Protein AF-A0A837R8C2-F1 (afdb_monomer_lite)

Radius of gyration: 15.94 Å; chains: 1; bounding box: 38×32×42 Å

Foldseek 3Di:
DDPDDPFKDKDADDDPDDQQDWGIKIFGAPDPQHTPDIDTDHHPCRVVVVVVNVVSNVVVVVVVVVVVVPPD

Structure (mmCIF, N/CA/C/O backbone):
data_AF-A0A837R8C2-F1
#
_entr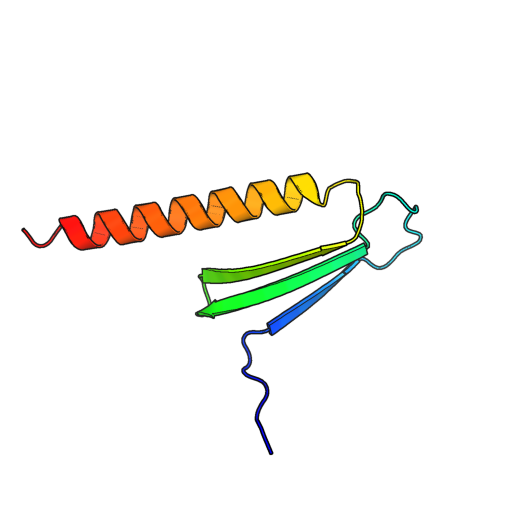y.id   AF-A0A837R8C2-F1
#
loop_
_atom_site.group_PDB
_atom_site.id
_atom_site.type_symbol
_atom_site.label_atom_id
_atom_site.label_alt_id
_atom_site.label_comp_id
_atom_site.label_asym_id
_atom_site.label_entity_id
_atom_site.label_seq_id
_atom_site.pdbx_PDB_ins_code
_atom_site.Cartn_x
_atom_site.Cartn_y
_atom_site.Cartn_z
_atom_site.occupancy
_atom_site.B_iso_or_equiv
_atom_site.auth_seq_id
_atom_site.auth_comp_id
_atom_site.auth_asym_id
_atom_site.auth_atom_id
_atom_site.pdbx_PDB_model_num
ATOM 1 N N . MET A 1 1 ? 9.895 -21.584 18.595 1.00 38.06 1 MET A N 1
ATOM 2 C CA . MET A 1 1 ? 9.605 -21.236 17.186 1.00 38.06 1 MET A CA 1
ATOM 3 C C . MET A 1 1 ? 8.673 -20.026 17.194 1.00 38.06 1 MET A C 1
ATOM 5 O O . MET A 1 1 ? 7.544 -20.170 17.645 1.00 38.06 1 MET A O 1
ATOM 9 N N . ARG A 1 2 ? 9.147 -18.816 16.850 1.00 40.47 2 ARG A N 1
ATOM 10 C CA . ARG A 1 2 ? 8.265 -17.634 16.766 1.00 40.47 2 ARG A CA 1
ATOM 11 C C . ARG A 1 2 ? 7.410 -17.788 15.509 1.00 40.47 2 ARG A C 1
ATOM 13 O O . ARG A 1 2 ? 7.964 -17.835 14.416 1.00 40.47 2 ARG A O 1
ATOM 20 N N . LYS A 1 3 ? 6.091 -17.922 15.667 1.00 43.50 3 LYS A N 1
ATOM 21 C CA . LYS A 1 3 ? 5.157 -17.772 14.547 1.00 43.50 3 LYS A CA 1
ATOM 22 C C . LYS A 1 3 ? 5.306 -16.338 14.045 1.00 43.50 3 LYS A C 1
ATOM 24 O O . LYS A 1 3 ? 5.130 -15.417 14.836 1.00 43.50 3 LYS A O 1
ATOM 29 N N . LEU A 1 4 ? 5.672 -16.171 12.777 1.00 50.84 4 LEU A N 1
ATOM 30 C CA . LEU A 1 4 ? 5.432 -14.912 12.083 1.00 50.84 4 LEU A CA 1
ATOM 31 C C . LEU A 1 4 ? 3.914 -14.706 12.110 1.00 50.84 4 LEU A C 1
ATOM 33 O O . LEU A 1 4 ? 3.146 -15.579 11.709 1.00 50.84 4 LEU A O 1
ATOM 37 N N . ASP A 1 5 ? 3.502 -13.610 12.714 1.00 59.78 5 ASP A N 1
ATOM 38 C CA . ASP A 1 5 ? 2.142 -13.108 12.751 1.00 59.78 5 ASP A CA 1
ATOM 39 C C . ASP A 1 5 ? 1.626 -12.915 11.317 1.00 59.78 5 ASP A C 1
ATOM 41 O O . ASP A 1 5 ? 2.250 -12.234 10.502 1.00 59.78 5 ASP A O 1
ATOM 45 N N . SER A 1 6 ? 0.485 -13.541 11.003 1.00 66.31 6 SER A N 1
ATOM 46 C CA . SER A 1 6 ? -0.138 -13.651 9.670 1.00 66.31 6 SER A CA 1
ATOM 47 C C . SER A 1 6 ? -0.573 -12.324 9.018 1.00 66.31 6 SER A C 1
ATOM 49 O O . SER A 1 6 ? -1.372 -12.332 8.087 1.00 66.31 6 SER A O 1
ATOM 51 N N . ASN A 1 7 ? -0.078 -11.190 9.507 1.00 76.94 7 ASN A N 1
ATOM 52 C CA . ASN A 1 7 ? -0.514 -9.845 9.147 1.00 76.94 7 ASN A CA 1
ATOM 53 C C . ASN A 1 7 ? 0.478 -9.095 8.248 1.00 76.94 7 ASN A C 1
ATOM 55 O O . ASN A 1 7 ? 0.203 -7.961 7.859 1.00 76.94 7 ASN A O 1
ATOM 59 N N . HIS A 1 8 ? 1.625 -9.694 7.931 1.00 80.06 8 HIS A N 1
ATOM 60 C CA . HIS A 1 8 ? 2.610 -9.117 7.021 1.00 80.06 8 HIS A CA 1
ATOM 61 C C . HIS A 1 8 ? 2.401 -9.650 5.606 1.00 80.06 8 HIS A C 1
ATOM 63 O O . HIS A 1 8 ? 2.257 -10.857 5.410 1.00 80.06 8 HIS A O 1
ATOM 69 N N . PHE A 1 9 ? 2.436 -8.762 4.616 1.00 82.12 9 PHE A N 1
ATOM 70 C CA . PHE A 1 9 ? 2.361 -9.150 3.214 1.00 82.12 9 PHE A CA 1
ATOM 71 C C . PHE A 1 9 ? 3.339 -8.344 2.360 1.00 82.12 9 PHE A C 1
ATOM 73 O O . PHE A 1 9 ? 3.656 -7.189 2.652 1.00 82.12 9 PHE A O 1
ATOM 80 N N . LYS A 1 10 ? 3.815 -8.979 1.290 1.00 82.56 10 LYS A N 1
ATOM 81 C CA . LYS A 1 10 ? 4.645 -8.372 0.252 1.00 82.56 10 LYS A CA 1
ATOM 82 C C . LYS A 1 10 ? 3.985 -8.627 -1.093 1.00 82.56 10 LYS A C 1
ATOM 84 O O . LYS A 1 10 ? 3.576 -9.751 -1.371 1.00 82.56 10 LYS A O 1
ATOM 89 N N . ILE A 1 11 ? 3.910 -7.590 -1.912 1.00 82.06 11 ILE A N 1
ATOM 90 C CA . ILE A 1 11 ? 3.483 -7.665 -3.304 1.00 82.06 11 ILE A CA 1
ATOM 91 C C . ILE A 1 11 ? 4.687 -7.269 -4.149 1.00 82.06 11 ILE A C 1
ATOM 93 O O . ILE A 1 11 ? 5.237 -6.179 -3.988 1.00 82.06 11 ILE A O 1
ATOM 97 N N . GLU A 1 12 ? 5.113 -8.172 -5.022 1.00 81.62 12 GLU A N 1
ATOM 98 C CA . GLU A 1 12 ? 6.146 -7.914 -6.021 1.00 81.62 12 GLU A CA 1
ATOM 99 C C . GLU A 1 12 ? 5.467 -7.674 -7.363 1.00 81.62 12 GLU A C 1
ATOM 101 O O . GLU A 1 12 ? 4.586 -8.438 -7.763 1.00 81.62 12 GLU A O 1
ATOM 106 N N . ILE A 1 13 ? 5.859 -6.602 -8.046 1.00 80.38 13 ILE A N 1
ATOM 107 C CA . ILE A 1 13 ? 5.364 -6.309 -9.385 1.00 80.38 13 ILE A CA 1
ATOM 108 C C . ILE A 1 13 ? 6.330 -6.981 -10.361 1.00 80.38 13 ILE A C 1
ATOM 110 O O . ILE A 1 13 ? 7.483 -6.585 -10.492 1.00 80.38 13 ILE A O 1
ATOM 114 N N . GLY A 1 14 ? 5.883 -8.072 -10.981 1.00 70.81 14 GLY A N 1
ATOM 115 C CA . GLY A 1 14 ? 6.668 -8.792 -11.983 1.00 70.81 14 GLY A CA 1
ATOM 116 C C . GLY A 1 14 ? 6.591 -8.122 -13.357 1.00 70.81 14 GLY A C 1
ATOM 117 O O . GLY A 1 14 ? 5.546 -7.593 -13.729 1.00 70.81 14 GLY A O 1
ATOM 118 N N . GLY A 1 15 ? 7.678 -8.186 -14.129 1.00 73.69 15 GLY A N 1
ATOM 119 C CA . GLY A 1 15 ? 7.742 -7.680 -15.504 1.00 73.69 15 GLY A CA 1
ATOM 120 C C . GLY A 1 15 ? 9.104 -7.078 -15.856 1.00 73.69 15 GLY A C 1
ATOM 121 O O . GLY A 1 15 ? 10.006 -7.035 -15.022 1.00 73.69 15 GLY A O 1
ATOM 122 N N . ASN A 1 16 ? 9.247 -6.599 -17.095 1.00 73.19 16 ASN A N 1
ATOM 123 C CA . ASN A 1 16 ? 10.364 -5.732 -17.483 1.00 73.19 16 ASN A CA 1
ATOM 124 C C . ASN A 1 16 ? 10.078 -4.317 -16.981 1.00 73.19 16 ASN A C 1
ATOM 126 O O . ASN A 1 16 ? 9.582 -3.481 -17.733 1.00 73.19 16 ASN A O 1
ATOM 130 N N . LEU A 1 17 ? 10.346 -4.091 -15.697 1.00 72.25 17 LEU A N 1
ATOM 131 C CA . LEU A 1 17 ? 10.201 -2.779 -15.089 1.00 72.25 17 LEU A CA 1
ATOM 132 C C . LEU A 1 17 ? 11.383 -1.883 -15.466 1.00 72.25 17 LEU A C 1
ATOM 134 O O . LEU A 1 17 ? 12.544 -2.299 -15.437 1.00 72.25 17 LEU A O 1
ATOM 138 N N . THR A 1 18 ? 11.088 -0.638 -15.804 1.00 72.38 18 THR A N 1
ATOM 139 C CA . THR A 1 18 ? 12.079 0.434 -15.888 1.00 72.38 18 THR A CA 1
ATOM 140 C C . THR A 1 18 ? 12.508 0.856 -14.481 1.00 72.38 18 THR A C 1
ATOM 142 O O . THR A 1 18 ? 11.788 0.643 -13.507 1.00 72.38 18 THR A O 1
ATOM 145 N N . TYR A 1 19 ? 13.686 1.477 -14.360 1.00 63.41 19 TYR A N 1
ATOM 146 C CA . TYR A 1 19 ? 14.237 1.920 -13.068 1.00 63.41 19 TYR A CA 1
ATOM 147 C C . TYR A 1 19 ? 13.278 2.821 -12.271 1.00 63.41 19 TYR A C 1
ATOM 149 O O . TYR A 1 19 ? 13.345 2.877 -11.044 1.00 63.41 19 TYR A O 1
ATOM 157 N N . GLU A 1 20 ? 12.378 3.522 -12.957 1.00 69.00 20 GLU A N 1
ATOM 158 C CA . GLU A 1 20 ? 11.441 4.427 -12.311 1.00 69.00 20 GLU A C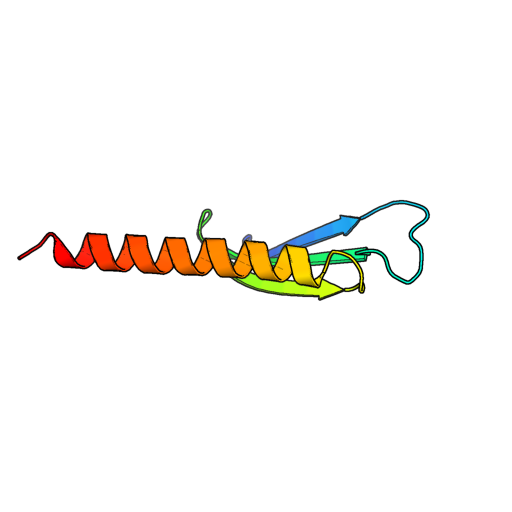A 1
ATOM 159 C C . GLU A 1 20 ? 10.165 3.735 -11.823 1.00 69.00 20 GLU A C 1
ATOM 161 O O . GLU A 1 20 ? 9.445 4.331 -11.037 1.00 69.00 20 GLU A O 1
ATOM 166 N N . GLU A 1 21 ? 9.851 2.505 -12.220 1.00 76.69 21 GLU A N 1
ATOM 167 C CA . GLU A 1 21 ? 8.564 1.881 -11.891 1.00 76.69 21 GLU A CA 1
ATOM 168 C C . GLU A 1 21 ? 8.514 1.266 -10.484 1.00 76.69 21 GLU A C 1
ATOM 170 O O . GLU A 1 21 ? 9.505 0.774 -9.936 1.00 76.69 21 GLU A O 1
ATOM 175 N N . LEU A 1 22 ? 7.315 1.277 -9.884 1.00 78.69 22 LEU A N 1
ATOM 176 C CA . LEU A 1 22 ? 7.037 0.601 -8.617 1.00 78.69 22 LEU A CA 1
ATOM 177 C C . LEU A 1 22 ? 7.417 -0.880 -8.734 1.00 78.69 22 LEU A C 1
ATOM 179 O O . LEU A 1 22 ? 6.836 -1.627 -9.513 1.00 78.69 22 LEU A O 1
ATOM 183 N N . THR A 1 23 ? 8.395 -1.300 -7.939 1.00 79.75 23 THR A N 1
ATOM 184 C CA . THR A 1 23 ? 8.953 -2.655 -8.004 1.00 79.75 23 THR A CA 1
ATOM 185 C C . THR A 1 23 ? 8.310 -3.566 -6.964 1.00 79.75 23 THR A C 1
ATOM 187 O O . THR A 1 23 ? 7.992 -4.724 -7.233 1.00 79.75 23 THR A O 1
ATOM 190 N N . TRP A 1 24 ? 8.097 -3.051 -5.750 1.00 79.56 24 TRP A N 1
ATOM 191 C CA . TRP A 1 24 ? 7.477 -3.818 -4.675 1.00 79.56 24 TRP A CA 1
ATOM 192 C C . TRP A 1 24 ? 6.784 -2.937 -3.637 1.00 79.56 24 TRP A C 1
ATOM 194 O O . TRP A 1 24 ? 7.102 -1.760 -3.444 1.00 79.56 24 TRP A O 1
ATOM 204 N N . PHE A 1 25 ? 5.858 -3.570 -2.922 1.00 81.38 25 PHE A N 1
ATOM 205 C CA . PHE A 1 25 ? 5.125 -3.025 -1.791 1.00 81.38 25 PHE A CA 1
ATOM 206 C C . PHE A 1 25 ? 5.145 -4.013 -0.624 1.00 81.38 25 PHE A C 1
ATOM 208 O O . PHE A 1 25 ? 4.958 -5.214 -0.820 1.00 81.38 25 PHE A O 1
ATOM 215 N N . ILE A 1 26 ? 5.360 -3.519 0.593 1.00 81.44 26 ILE A N 1
ATOM 216 C CA . ILE A 1 26 ? 5.252 -4.303 1.826 1.00 81.44 26 ILE A CA 1
ATOM 217 C C . ILE A 1 26 ? 4.284 -3.585 2.760 1.00 81.44 26 ILE A C 1
ATOM 219 O O . ILE A 1 26 ? 4.383 -2.371 2.944 1.00 81.44 26 ILE A O 1
ATOM 223 N N . GLY A 1 27 ? 3.376 -4.341 3.373 1.00 83.12 27 GLY A N 1
ATOM 224 C CA . GLY A 1 27 ? 2.413 -3.835 4.340 1.00 83.12 27 GLY A CA 1
ATOM 225 C C . GLY A 1 27 ? 2.284 -4.734 5.564 1.00 83.12 27 GLY A C 1
ATOM 226 O O . GLY A 1 27 ? 2.539 -5.940 5.507 1.00 83.12 27 GLY A O 1
ATOM 227 N N . GLN A 1 28 ? 1.867 -4.126 6.672 1.00 83.38 28 GLN A N 1
ATOM 228 C CA . GLN A 1 28 ? 1.375 -4.828 7.848 1.00 83.38 28 GLN A CA 1
ATOM 229 C C . GLN A 1 28 ? -0.044 -4.360 8.157 1.00 83.38 28 GLN A C 1
ATOM 231 O O . GLN A 1 28 ? -0.352 -3.167 8.145 1.00 83.38 28 GLN A O 1
ATOM 236 N N . LEU A 1 29 ? -0.899 -5.324 8.448 1.00 79.69 29 LEU A N 1
ATOM 237 C CA . LEU A 1 29 ? -2.263 -5.117 8.888 1.00 79.69 29 LEU A CA 1
ATOM 238 C C . LEU A 1 29 ? -2.344 -5.115 10.430 1.00 79.69 29 LEU A C 1
ATOM 240 O O . LEU A 1 29 ? -1.850 -6.032 11.086 1.00 79.69 29 LEU A O 1
ATOM 244 N N . ALA A 1 30 ? -2.964 -4.092 11.026 1.00 73.44 30 ALA A N 1
ATOM 245 C CA . ALA A 1 30 ? -3.314 -4.087 12.452 1.00 73.44 30 ALA A CA 1
ATOM 246 C C . ALA A 1 30 ? -4.368 -5.168 12.748 1.00 73.44 30 ALA A C 1
ATOM 248 O O . ALA A 1 30 ? -4.263 -5.916 13.717 1.00 73.44 30 ALA A O 1
ATOM 249 N N . ASP A 1 31 ? -5.343 -5.278 11.850 1.00 74.25 31 ASP A N 1
ATOM 250 C CA . ASP A 1 31 ? -6.366 -6.313 11.762 1.00 74.25 31 ASP A CA 1
ATOM 251 C C . ASP A 1 31 ? -6.675 -6.569 10.277 1.00 74.25 31 ASP A C 1
ATOM 253 O O . ASP A 1 31 ? -6.109 -5.916 9.408 1.00 74.25 31 ASP A O 1
ATOM 257 N N . LYS A 1 32 ? -7.599 -7.477 9.946 1.00 67.88 32 LYS A N 1
ATOM 258 C CA . LYS A 1 32 ? -7.923 -7.822 8.544 1.00 67.88 32 LYS A CA 1
ATOM 259 C C . LYS A 1 32 ? -8.369 -6.640 7.658 1.00 67.88 32 LYS A C 1
ATOM 261 O O . LYS A 1 32 ? -8.541 -6.839 6.460 1.00 67.88 32 LYS A O 1
ATOM 266 N N . THR A 1 33 ? -8.592 -5.456 8.223 1.00 67.62 33 THR A N 1
ATOM 267 C CA . THR A 1 33 ? -9.184 -4.290 7.560 1.00 67.62 33 THR A CA 1
ATOM 268 C C . THR A 1 33 ? -8.342 -3.014 7.658 1.00 67.62 33 THR A C 1
ATOM 270 O O . THR A 1 33 ? -8.500 -2.126 6.822 1.00 67.62 33 THR A O 1
ATOM 273 N N . ALA A 1 34 ? -7.421 -2.909 8.620 1.00 72.56 34 ALA A N 1
ATOM 274 C CA . ALA A 1 34 ? -6.670 -1.684 8.892 1.00 72.56 34 ALA A CA 1
ATOM 275 C C . ALA A 1 34 ? -5.162 -1.842 8.653 1.00 72.56 34 ALA A C 1
ATOM 277 O O . ALA A 1 34 ? -4.524 -2.739 9.199 1.00 72.56 34 ALA A O 1
ATOM 278 N N . LEU A 1 35 ? -4.562 -0.929 7.882 1.00 75.94 35 LEU A N 1
ATOM 279 C CA . LEU A 1 35 ? -3.122 -0.924 7.595 1.00 75.94 35 LEU A CA 1
ATOM 280 C C . LEU A 1 35 ? -2.335 -0.194 8.706 1.00 75.94 35 LEU A C 1
ATOM 282 O O . LEU A 1 35 ? -2.435 1.028 8.880 1.00 75.94 35 LEU A O 1
ATOM 286 N N . SER A 1 36 ? -1.509 -0.931 9.456 1.00 78.88 36 SER A N 1
ATOM 287 C CA . SER A 1 36 ? -0.683 -0.389 10.550 1.00 78.88 36 SER A CA 1
ATOM 288 C C . SER A 1 36 ? 0.601 0.270 10.050 1.00 78.88 36 SER A C 1
ATOM 290 O O . SER A 1 36 ? 1.065 1.254 10.631 1.00 78.88 36 SER A O 1
ATOM 292 N N . TRP A 1 37 ? 1.177 -0.239 8.965 1.00 79.06 37 TRP A N 1
ATOM 293 C CA . TRP A 1 37 ? 2.436 0.248 8.412 1.00 79.06 37 TRP A CA 1
ATOM 294 C C . TRP A 1 37 ? 2.601 -0.212 6.960 1.00 79.06 37 TRP A C 1
ATOM 296 O O . TRP A 1 37 ? 2.058 -1.243 6.564 1.00 79.06 37 TRP A O 1
ATOM 306 N N . SER A 1 38 ? 3.361 0.543 6.163 1.00 80.75 38 SER A N 1
ATOM 307 C CA . SER A 1 38 ? 3.753 0.122 4.817 1.00 80.75 38 SER A CA 1
ATOM 308 C C . SER A 1 38 ? 5.050 0.769 4.332 1.00 80.75 38 SER A C 1
ATOM 310 O O . SER A 1 38 ? 5.504 1.766 4.898 1.00 80.75 38 SER A O 1
ATOM 312 N N . LYS A 1 39 ? 5.638 0.183 3.282 1.00 79.69 39 LYS A N 1
ATOM 313 C CA . LYS A 1 39 ? 6.798 0.701 2.550 1.00 79.69 39 LYS A CA 1
ATOM 314 C C . LYS A 1 39 ? 6.740 0.295 1.074 1.00 79.69 39 LYS A C 1
ATOM 316 O O . LYS A 1 39 ? 6.368 -0.832 0.751 1.00 79.69 39 LYS A O 1
ATOM 321 N N . THR A 1 40 ? 7.166 1.196 0.198 1.00 80.50 40 THR A N 1
ATOM 322 C CA . THR A 1 40 ? 7.277 1.011 -1.258 1.00 80.50 40 THR A CA 1
ATOM 323 C C . THR A 1 40 ? 8.730 1.152 -1.725 1.00 80.50 40 THR A C 1
ATOM 325 O O . THR A 1 40 ? 9.588 1.648 -0.989 1.00 80.50 40 THR A O 1
ATOM 328 N N . SER A 1 41 ? 9.013 0.719 -2.957 1.00 79.31 41 SER A N 1
ATOM 329 C CA . SER A 1 41 ? 10.267 1.002 -3.666 1.00 79.31 41 SER A CA 1
ATOM 330 C C . SER A 1 41 ? 10.032 1.144 -5.167 1.00 79.31 41 SER A C 1
ATOM 332 O O . SER A 1 41 ? 9.277 0.368 -5.751 1.00 79.31 41 SER A O 1
ATOM 334 N N . GLY A 1 42 ? 10.696 2.132 -5.764 1.00 73.94 42 GLY A N 1
ATOM 335 C CA . GLY A 1 42 ? 10.415 2.659 -7.102 1.00 73.94 42 GLY A CA 1
ATOM 336 C C . GLY A 1 42 ? 10.050 4.142 -6.992 1.00 73.94 42 GLY A C 1
ATOM 337 O O . GLY A 1 42 ? 9.796 4.618 -5.884 1.00 73.94 42 GLY A O 1
ATOM 338 N N . SER A 1 43 ? 10.064 4.879 -8.101 1.00 67.00 43 SER A N 1
ATOM 339 C CA . SER A 1 43 ? 9.818 6.331 -8.092 1.00 67.00 43 SER A CA 1
ATOM 340 C C . SER A 1 43 ? 8.392 6.640 -8.548 1.00 67.00 43 SER A C 1
ATOM 342 O O . SER A 1 43 ? 7.564 7.143 -7.790 1.00 67.00 43 SER A O 1
ATOM 344 N N . ASN A 1 44 ? 8.068 6.245 -9.772 1.00 66.62 44 ASN A N 1
ATOM 345 C CA . ASN A 1 44 ? 6.759 6.391 -10.375 1.00 66.62 44 ASN A CA 1
ATOM 346 C C . ASN A 1 44 ? 5.749 5.499 -9.651 1.00 66.62 44 ASN A C 1
ATOM 348 O O . ASN A 1 44 ? 6.000 4.329 -9.351 1.00 66.62 44 ASN A O 1
ATOM 352 N N . TYR A 1 45 ? 4.588 6.084 -9.357 1.00 68.62 45 TYR A N 1
ATOM 353 C CA . TYR A 1 45 ? 3.460 5.476 -8.645 1.00 68.62 45 TYR A CA 1
ATOM 354 C C . TYR A 1 45 ? 3.698 5.124 -7.169 1.00 68.62 45 TYR A C 1
ATOM 356 O O . TYR A 1 45 ? 2.719 4.874 -6.469 1.00 68.62 45 TYR A O 1
ATOM 364 N N . ALA A 1 46 ? 4.935 5.159 -6.658 1.00 70.81 46 ALA A N 1
ATOM 365 C CA . ALA A 1 46 ? 5.213 4.962 -5.233 1.00 70.81 46 ALA A CA 1
ATOM 366 C C . ALA A 1 46 ? 4.572 6.068 -4.380 1.00 70.81 46 ALA A C 1
ATOM 368 O O . ALA A 1 46 ? 3.894 5.763 -3.398 1.00 70.81 46 ALA A O 1
ATOM 369 N N . ASP A 1 47 ? 4.698 7.326 -4.810 1.00 68.44 47 ASP A N 1
ATOM 370 C CA . ASP A 1 47 ? 4.063 8.474 -4.154 1.00 68.44 47 ASP A CA 1
ATOM 371 C C . ASP A 1 47 ? 2.535 8.433 -4.277 1.00 68.44 47 ASP A C 1
ATOM 373 O O . ASP A 1 47 ? 1.821 8.717 -3.315 1.00 68.44 47 ASP A O 1
ATOM 377 N N . SER A 1 48 ? 2.008 8.023 -5.436 1.00 70.88 48 SER A N 1
ATOM 378 C CA . SER A 1 48 ? 0.562 7.870 -5.646 1.00 70.88 48 SER A CA 1
ATOM 379 C C . SER A 1 48 ? -0.023 6.765 -4.765 1.00 70.88 48 SER A C 1
ATOM 381 O O . SER A 1 48 ? -1.070 6.961 -4.149 1.00 70.88 48 SER A O 1
ATOM 383 N N . LEU A 1 49 ? 0.664 5.625 -4.652 1.00 73.94 49 LEU A N 1
ATOM 384 C CA . LEU A 1 49 ? 0.276 4.545 -3.749 1.00 73.94 49 LEU A CA 1
ATOM 385 C C . LEU A 1 49 ? 0.323 5.030 -2.295 1.00 73.94 49 LEU A C 1
ATOM 387 O O . LEU A 1 49 ? -0.634 4.836 -1.550 1.00 73.94 49 LEU A O 1
ATOM 391 N N . GLN A 1 50 ? 1.394 5.725 -1.905 1.00 71.69 50 GLN A N 1
ATOM 392 C CA . GLN A 1 50 ? 1.534 6.299 -0.570 1.00 71.69 50 GLN A CA 1
ATOM 393 C C . GLN A 1 50 ? 0.402 7.292 -0.252 1.00 71.69 50 GLN A C 1
ATOM 395 O O . GLN A 1 50 ? -0.135 7.265 0.856 1.00 71.69 50 GLN A O 1
ATOM 400 N N . ALA A 1 51 ? -0.003 8.127 -1.214 1.00 71.69 51 ALA A N 1
ATOM 401 C CA . ALA A 1 51 ? -1.110 9.068 -1.063 1.00 71.69 51 ALA A CA 1
ATOM 402 C C . ALA A 1 51 ? -2.453 8.351 -0.848 1.00 71.69 51 ALA A C 1
ATOM 404 O O . ALA A 1 51 ? -3.165 8.672 0.103 1.00 71.69 51 ALA A O 1
ATOM 405 N N . VAL A 1 52 ? -2.769 7.332 -1.659 1.00 76.12 52 VAL A N 1
ATOM 406 C CA . VAL A 1 52 ? -3.986 6.515 -1.489 1.00 76.12 52 VAL A CA 1
ATOM 407 C C . VAL A 1 52 ? -4.016 5.862 -0.104 1.00 76.12 52 V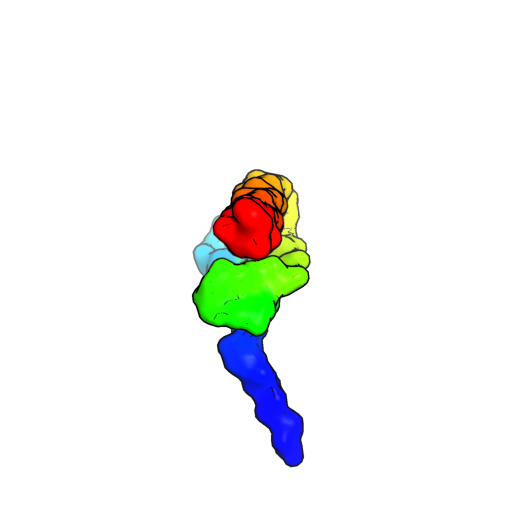AL A C 1
ATOM 409 O O . VAL A 1 52 ? -5.039 5.899 0.580 1.00 76.12 52 VAL A O 1
ATOM 412 N N . LEU A 1 53 ? -2.886 5.312 0.349 1.00 74.50 53 LEU A N 1
ATOM 413 C CA . LEU A 1 53 ? -2.776 4.676 1.664 1.00 74.50 53 LEU A CA 1
ATOM 414 C C . LEU A 1 53 ? -2.986 5.666 2.81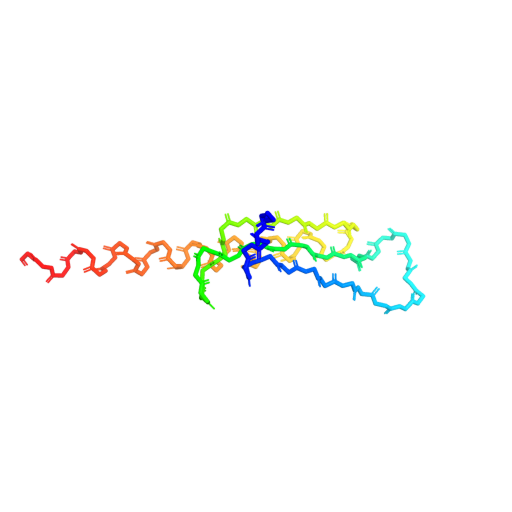6 1.00 74.50 53 LEU A C 1
ATOM 416 O O . LEU A 1 53 ? -3.649 5.334 3.802 1.00 74.50 53 LEU A O 1
ATOM 420 N N . LEU A 1 54 ? -2.457 6.886 2.694 1.00 74.12 54 LEU A N 1
ATOM 421 C CA . LEU A 1 54 ? -2.685 7.953 3.669 1.00 74.12 54 LEU A CA 1
ATOM 422 C C . LEU A 1 54 ? -4.160 8.361 3.725 1.00 74.12 54 LEU A C 1
ATOM 424 O O . LEU A 1 54 ? -4.693 8.517 4.823 1.00 74.12 54 LEU A O 1
ATOM 428 N N . THR A 1 55 ? -4.837 8.471 2.578 1.00 75.75 55 THR A N 1
ATOM 429 C CA . THR A 1 55 ? -6.277 8.763 2.521 1.00 75.75 55 THR A CA 1
ATOM 430 C C . THR A 1 55 ? -7.104 7.664 3.187 1.00 75.75 55 THR A C 1
ATOM 432 O O . THR A 1 55 ? -7.966 7.970 4.008 1.00 75.75 55 THR A O 1
ATOM 435 N N . VAL A 1 56 ? -6.820 6.387 2.907 1.00 73.69 56 VAL A N 1
ATOM 436 C CA . VAL A 1 56 ? -7.516 5.259 3.555 1.00 73.69 56 VAL A CA 1
ATOM 437 C C . VAL A 1 56 ? -7.327 5.305 5.071 1.00 73.69 56 VAL A C 1
ATOM 439 O O . VAL A 1 56 ? -8.304 5.209 5.812 1.00 73.69 56 VAL A O 1
ATOM 442 N N . ARG A 1 57 ? -6.095 5.527 5.549 1.00 72.19 57 ARG A N 1
ATOM 443 C CA . ARG A 1 57 ? -5.820 5.670 6.985 1.00 72.19 57 ARG A CA 1
ATOM 444 C C . ARG A 1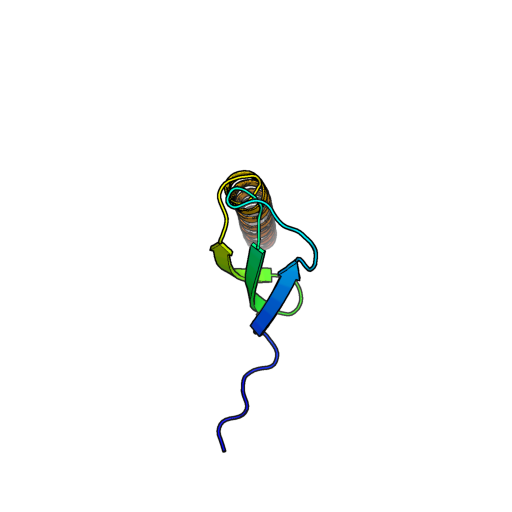 57 ? -6.572 6.854 7.599 1.00 72.19 57 ARG A C 1
ATOM 446 O O . ARG A 1 57 ? -7.106 6.719 8.696 1.00 72.19 57 ARG A O 1
ATOM 453 N N . ALA A 1 58 ? -6.603 8.004 6.929 1.00 74.31 58 ALA A N 1
ATOM 454 C CA . ALA A 1 58 ? -7.311 9.183 7.421 1.00 74.31 58 ALA A CA 1
ATOM 455 C C . ALA A 1 58 ? -8.818 8.915 7.563 1.00 74.31 58 ALA A C 1
ATOM 457 O O . ALA A 1 58 ? -9.396 9.225 8.605 1.00 74.31 58 ALA A O 1
ATOM 458 N N . ASN A 1 59 ? -9.424 8.254 6.573 1.00 75.06 59 ASN A N 1
ATOM 459 C CA . ASN A 1 59 ? -10.837 7.877 6.611 1.00 75.06 59 ASN A CA 1
ATOM 460 C C . ASN A 1 59 ? -11.128 6.888 7.752 1.00 75.06 59 ASN A C 1
ATOM 462 O O . ASN A 1 59 ? -12.059 7.103 8.523 1.00 75.06 59 ASN A O 1
ATOM 466 N N . GLN A 1 60 ? -10.282 5.869 7.937 1.00 73.56 60 GLN A N 1
ATOM 467 C CA . GLN A 1 60 ? -10.416 4.909 9.042 1.00 73.56 60 GLN A CA 1
ATOM 468 C C . GLN A 1 60 ? -10.332 5.587 10.420 1.00 73.56 60 GLN A C 1
ATOM 470 O O . GLN A 1 60 ? -11.095 5.264 11.331 1.00 73.56 60 GLN A O 1
ATOM 47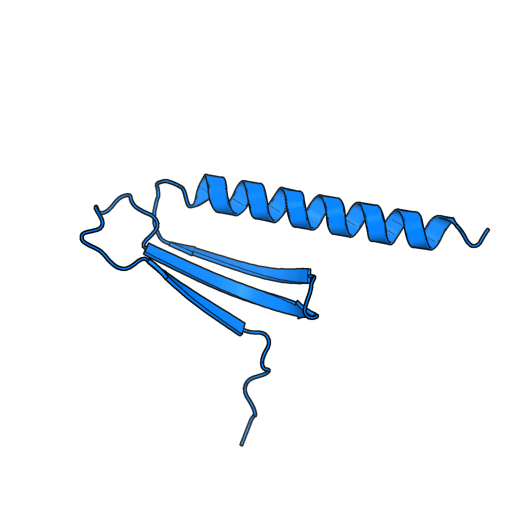5 N N . LEU A 1 61 ? -9.428 6.560 10.580 1.00 71.00 61 LEU A N 1
ATOM 476 C CA . LEU A 1 61 ? -9.321 7.342 11.814 1.00 71.00 61 LEU A CA 1
ATOM 477 C C . LEU A 1 61 ? -10.569 8.204 12.056 1.00 71.00 61 LEU A C 1
ATOM 479 O O . LEU A 1 61 ? -11.020 8.321 13.197 1.00 71.00 61 LEU A O 1
ATOM 483 N N . GLN A 1 62 ? -11.143 8.787 11.002 1.00 72.94 62 GLN A N 1
ATOM 484 C CA . GLN A 1 62 ? -12.362 9.588 11.089 1.00 72.94 62 GLN A CA 1
ATOM 485 C C . GLN A 1 62 ? -13.583 8.740 11.482 1.00 72.94 62 GLN A C 1
ATOM 487 O O . GLN A 1 62 ? -14.332 9.130 12.378 1.00 72.94 62 GLN A O 1
ATOM 492 N N . GLU A 1 63 ? -13.763 7.568 10.873 1.00 74.25 63 GLU A N 1
ATOM 493 C CA . GLU A 1 63 ? -14.851 6.635 11.199 1.00 74.25 63 GLU A CA 1
ATOM 494 C C . GLU A 1 63 ? -14.772 6.146 12.650 1.00 74.25 63 GLU A C 1
ATOM 496 O O . GLU A 1 63 ? -15.763 6.182 13.385 1.00 74.25 63 GLU A O 1
ATOM 501 N N . HIS A 1 64 ? -13.575 5.767 13.104 1.00 67.38 64 HIS A N 1
ATOM 502 C CA . HIS A 1 64 ? -13.350 5.379 14.492 1.00 67.38 64 HIS A CA 1
ATOM 503 C C . HIS A 1 64 ? -13.678 6.523 15.469 1.00 67.38 64 HIS A C 1
ATOM 505 O O . HIS A 1 64 ? -14.321 6.289 16.494 1.00 67.38 64 HIS A O 1
ATOM 511 N N . ASN A 1 65 ? -13.314 7.770 15.157 1.00 67.19 65 ASN A N 1
ATOM 512 C CA . ASN A 1 65 ? -13.655 8.915 16.006 1.00 67.19 65 ASN A CA 1
ATOM 513 C C . ASN A 1 65 ? -15.165 9.197 16.045 1.00 67.19 65 ASN A C 1
ATOM 515 O O . ASN A 1 65 ? -15.698 9.479 17.119 1.00 67.19 65 ASN A O 1
ATOM 519 N N . ASN A 1 66 ? -15.867 9.056 14.919 1.00 69.06 66 ASN A N 1
ATOM 520 C CA . ASN A 1 66 ? -17.321 9.219 14.864 1.00 69.06 66 ASN A CA 1
ATOM 521 C C . ASN A 1 66 ? -18.059 8.139 15.672 1.00 69.06 66 ASN A C 1
ATOM 523 O O . ASN A 1 66 ? -19.013 8.455 16.378 1.00 69.06 66 ASN A O 1
ATOM 527 N N . SER A 1 67 ? -17.587 6.887 15.646 1.00 63.84 67 SER A N 1
ATOM 528 C CA . SER A 1 67 ? -18.180 5.801 16.446 1.00 63.84 67 SER A CA 1
ATOM 529 C C . SER A 1 67 ? -18.045 6.002 17.963 1.00 63.84 67 SER A C 1
ATOM 531 O O . SER A 1 67 ? -18.917 5.580 18.714 1.00 63.84 67 SER A O 1
ATOM 533 N N . LYS A 1 68 ? -17.001 6.704 18.429 1.00 59.84 68 LYS A N 1
ATOM 534 C CA . LYS A 1 68 ? -16.800 7.024 19.857 1.00 59.84 68 LYS A CA 1
ATOM 535 C C . LYS A 1 68 ? -17.604 8.231 20.346 1.00 59.84 68 LYS A C 1
ATOM 537 O O . LYS A 1 68 ? -17.694 8.448 21.551 1.00 59.84 68 LYS A O 1
ATOM 542 N N . GLY A 1 69 ? -18.152 9.030 19.432 1.00 56.94 69 GLY A N 1
ATOM 543 C CA . GLY A 1 69 ? -18.970 10.204 19.747 1.00 56.94 69 GLY A CA 1
ATOM 544 C C . GLY A 1 69 ? -20.470 9.922 19.867 1.00 56.94 69 GLY A C 1
ATOM 545 O O . GLY A 1 69 ? -21.190 10.791 20.342 1.00 56.94 69 GLY A O 1
ATOM 546 N N . ALA A 1 70 ? -20.934 8.738 19.454 1.00 56.44 70 ALA A N 1
ATOM 547 C CA . ALA A 1 70 ? -22.355 8.378 19.421 1.00 56.44 70 ALA A CA 1
ATOM 548 C C . ALA A 1 70 ? -22.916 7.850 20.760 1.00 56.44 70 ALA A C 1
ATOM 550 O O . ALA A 1 70 ? -24.110 7.593 20.852 1.00 56.44 70 ALA A O 1
ATOM 551 N N . ASP A 1 71 ? -22.067 7.704 21.781 1.00 56.38 71 ASP A N 1
ATOM 552 C CA . ASP A 1 71 ? -22.404 7.142 23.101 1.00 56.38 71 ASP A CA 1
ATOM 553 C C . ASP A 1 71 ? -22.540 8.239 24.186 1.00 56.38 71 ASP A C 1
ATOM 555 O O . ASP A 1 71 ? -22.141 8.059 25.340 1.00 56.38 71 ASP A O 1
ATOM 559 N N . LYS A 1 72 ? -23.043 9.424 23.808 1.00 46.56 72 LYS A N 1
ATOM 560 C CA . LYS A 1 72 ? -23.309 10.551 24.719 1.00 46.56 72 LYS A CA 1
ATOM 561 C C . LYS A 1 72 ? -24.727 11.079 24.587 1.00 46.56 72 LYS A C 1
ATOM 563 O O . LYS A 1 72 ? -25.169 11.275 23.436 1.00 46.56 72 LYS A O 1
#

pLDDT: mean 71.22, std 9.91, range [38.06, 83.38]

Organism: NCBI:txid1423791

Secondary structure (DSSP, 8-state):
--PPPTTEEEEE--SS--TTB--EEEEEEEETTEEEEEEEESSBTHHHHHHHHHHHHHHHHHHHHHHHHS--

Sequence (72 aa):
MRKLDSNHFKIEIGGNLTYEELTWFIGQLADKTALSWSKTSGSNYADSLQAVLLTVRANQLQEHNNSKGADK